Protein AF-A0A963UVM3-F1 (afdb_monomer_lite)

Radius of gyration: 16.46 Å; chains: 1; bounding box: 52×37×38 Å

Structure (mmCIF, N/CA/C/O backbone):
data_AF-A0A963UVM3-F1
#
_entry.id   AF-A0A963UVM3-F1
#
loop_
_atom_site.group_PDB
_atom_site.id
_atom_site.type_symbol
_atom_site.label_atom_id
_atom_site.label_alt_id
_atom_site.label_comp_id
_atom_site.label_asym_id
_atom_site.label_entity_id
_atom_site.label_seq_id
_atom_site.pdbx_PDB_ins_code
_atom_site.Cartn_x
_atom_site.Cartn_y
_atom_site.Cartn_z
_atom_site.occupancy
_atom_site.B_iso_or_equiv
_atom_site.auth_seq_id
_atom_site.auth_comp_id
_atom_site.auth_asym_id
_atom_site.auth_atom_id
_atom_site.pdbx_PDB_model_num
ATOM 1 N N . MET A 1 1 ? 1.269 -3.320 12.476 1.00 36.47 1 MET A N 1
ATOM 2 C CA . MET A 1 1 ? 1.035 -2.892 11.079 1.00 36.47 1 MET A CA 1
ATOM 3 C C . MET A 1 1 ? 1.699 -3.926 10.192 1.00 36.47 1 MET A C 1
ATOM 5 O O . MET A 1 1 ? 2.860 -4.208 10.438 1.00 36.47 1 MET A O 1
ATOM 9 N N . ILE A 1 2 ? 0.990 -4.544 9.245 1.00 33.59 2 ILE A N 1
ATOM 10 C CA . ILE A 1 2 ? 1.643 -5.473 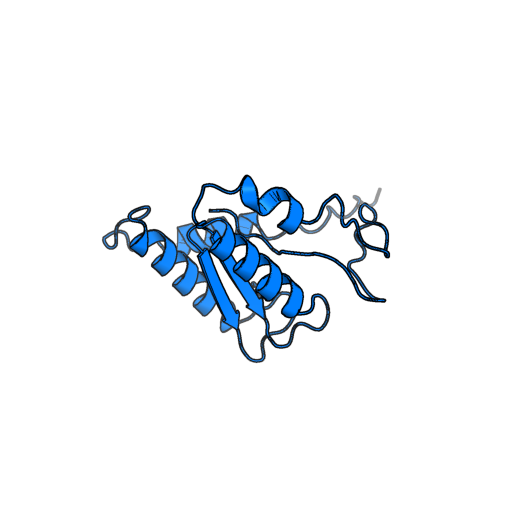8.310 1.00 33.59 2 ILE A CA 1
ATOM 11 C C . ILE A 1 2 ? 1.987 -4.679 7.056 1.00 33.59 2 ILE A C 1
ATOM 13 O O . ILE A 1 2 ? 1.084 -4.208 6.363 1.00 33.59 2 ILE A O 1
ATOM 17 N N . LEU A 1 3 ? 3.282 -4.532 6.781 1.00 40.88 3 LEU A N 1
ATOM 18 C CA . LEU A 1 3 ? 3.765 -4.050 5.495 1.00 40.88 3 LEU A CA 1
ATOM 19 C C . LEU A 1 3 ? 3.689 -5.232 4.520 1.00 40.88 3 LEU A C 1
ATOM 21 O O . LEU A 1 3 ? 4.576 -6.079 4.466 1.00 40.88 3 LEU A O 1
ATOM 25 N N . ILE A 1 4 ? 2.561 -5.365 3.822 1.00 46.34 4 ILE A N 1
ATOM 26 C CA . ILE A 1 4 ? 2.360 -6.467 2.877 1.00 46.34 4 ILE A CA 1
ATOM 27 C C . ILE A 1 4 ? 2.954 -6.045 1.536 1.00 46.34 4 ILE A C 1
ATOM 29 O O . ILE A 1 4 ? 2.311 -5.326 0.771 1.00 46.34 4 ILE A O 1
ATOM 33 N N . SER A 1 5 ? 4.153 -6.539 1.219 1.00 41.28 5 SER A N 1
ATOM 34 C CA . SER A 1 5 ? 4.554 -6.673 -0.183 1.00 41.28 5 SER A CA 1
ATOM 35 C C . SER A 1 5 ? 3.686 -7.778 -0.777 1.00 41.28 5 SER A C 1
ATOM 37 O O . SER A 1 5 ? 3.909 -8.966 -0.538 1.00 41.28 5 SER A O 1
ATOM 39 N N . ALA A 1 6 ? 2.602 -7.396 -1.454 1.00 41.03 6 ALA A N 1
ATOM 40 C CA . ALA A 1 6 ? 1.679 -8.347 -2.061 1.00 41.03 6 ALA A CA 1
ATOM 41 C C . ALA A 1 6 ? 2.319 -8.942 -3.322 1.00 41.03 6 ALA A C 1
ATOM 43 O O . ALA A 1 6 ? 1.923 -8.637 -4.447 1.00 41.03 6 ALA A O 1
ATOM 44 N N . VAL A 1 7 ? 3.323 -9.797 -3.138 1.00 43.31 7 VAL A N 1
ATOM 45 C CA . VAL A 1 7 ? 3.878 -10.609 -4.217 1.00 43.31 7 VAL A CA 1
ATOM 46 C C . VAL A 1 7 ? 2.880 -11.727 -4.497 1.00 43.31 7 VAL A C 1
ATOM 48 O O . VAL A 1 7 ? 2.954 -12.826 -3.955 1.00 43.31 7 VAL A O 1
ATOM 51 N N . THR A 1 8 ? 1.887 -11.439 -5.331 1.00 39.94 8 THR A N 1
ATOM 52 C CA . THR A 1 8 ? 1.147 -12.487 -6.035 1.00 39.94 8 THR A CA 1
ATOM 53 C C . THR A 1 8 ? 1.841 -12.685 -7.371 1.00 39.94 8 THR A C 1
ATOM 55 O O . THR A 1 8 ? 1.479 -12.039 -8.338 1.00 39.94 8 THR A O 1
ATOM 58 N N . ASP A 1 9 ? 2.911 -13.467 -7.420 1.00 44.06 9 ASP A N 1
ATOM 59 C CA . ASP A 1 9 ? 3.702 -13.641 -8.642 1.00 44.06 9 ASP A CA 1
ATOM 60 C C . ASP A 1 9 ? 2.842 -14.187 -9.802 1.00 44.06 9 ASP A C 1
ATOM 62 O O . ASP A 1 9 ? 2.229 -15.245 -9.645 1.00 44.06 9 ASP A O 1
ATOM 66 N N . ILE A 1 10 ? 2.759 -13.466 -10.932 1.00 40.62 10 ILE A N 1
ATOM 67 C CA . ILE A 1 10 ? 2.223 -13.974 -12.211 1.00 40.62 10 ILE A CA 1
ATOM 68 C C . ILE A 1 10 ? 2.910 -13.236 -13.383 1.00 40.62 10 ILE A C 1
ATOM 70 O O . ILE A 1 10 ? 2.330 -12.349 -14.010 1.00 40.62 10 ILE A O 1
ATOM 74 N N . GLY A 1 11 ? 4.162 -13.588 -13.689 1.00 38.19 11 GLY A N 1
ATOM 75 C CA . GLY A 1 11 ? 4.852 -13.150 -14.908 1.00 38.19 11 GLY A CA 1
ATOM 76 C C . GLY A 1 11 ? 6.107 -13.984 -15.215 1.00 38.19 11 GLY A C 1
ATOM 77 O O . GLY A 1 11 ? 6.764 -14.453 -14.284 1.00 38.19 11 GLY A O 1
ATOM 78 N N . PRO A 1 12 ? 6.472 -14.195 -16.498 1.00 33.25 12 PRO A N 1
ATOM 79 C CA . PRO A 1 12 ? 7.696 -14.903 -16.861 1.00 33.25 12 PRO A CA 1
ATOM 80 C C . PRO A 1 12 ? 8.895 -14.000 -16.549 1.00 33.25 12 PRO A C 1
ATOM 82 O O . PRO A 1 12 ? 9.220 -13.093 -17.308 1.00 33.25 12 PRO A O 1
ATOM 85 N N . GLY A 1 13 ? 9.498 -14.220 -15.382 1.00 44.06 13 GLY A N 1
ATOM 86 C CA . GLY A 1 13 ? 10.522 -13.353 -14.790 1.00 44.06 13 GLY A CA 1
ATOM 87 C C . GLY A 1 13 ? 10.367 -13.148 -13.279 1.00 44.06 13 GLY A C 1
ATOM 88 O O . GLY A 1 13 ? 11.225 -12.502 -12.685 1.00 44.06 13 GLY A O 1
ATOM 89 N N . GLY A 1 14 ? 9.302 -13.705 -12.682 1.00 42.47 14 GLY A N 1
ATOM 90 C CA . GLY A 1 14 ? 8.996 -13.668 -11.252 1.00 42.47 14 GLY A CA 1
ATOM 91 C C . GLY A 1 14 ? 10.166 -14.004 -10.326 1.00 42.47 14 GLY A C 1
ATOM 92 O O . GLY A 1 14 ? 11.151 -14.632 -10.730 1.00 42.47 14 GLY A O 1
ATOM 93 N N . TYR A 1 15 ? 10.058 -13.538 -9.079 1.00 43.84 15 TYR A N 1
ATOM 94 C CA . TYR A 1 15 ? 11.079 -13.652 -8.036 1.00 43.84 15 TYR A CA 1
ATOM 95 C C . TYR A 1 15 ? 11.767 -15.026 -8.067 1.00 43.84 15 TYR A C 1
ATOM 97 O O . TYR A 1 15 ? 11.109 -16.065 -8.066 1.00 43.84 15 TYR A O 1
ATOM 105 N N . ARG A 1 16 ? 13.107 -15.046 -7.994 1.00 43.75 16 ARG A N 1
ATOM 106 C CA . ARG A 1 16 ? 13.917 -16.260 -7.752 1.00 43.75 16 ARG A CA 1
ATOM 107 C C . ARG A 1 16 ? 13.712 -16.814 -6.329 1.00 43.75 16 ARG A C 1
ATOM 109 O O . ARG A 1 16 ? 14.666 -17.208 -5.666 1.00 43.75 16 ARG A O 1
ATOM 116 N N . ASN A 1 17 ? 12.481 -16.819 -5.828 1.00 44.97 17 ASN A N 1
ATOM 117 C CA . ASN A 1 17 ? 12.143 -17.462 -4.577 1.00 44.97 17 ASN A CA 1
ATOM 118 C C . ASN A 1 17 ? 11.969 -18.958 -4.859 1.00 44.97 17 ASN A C 1
ATOM 120 O O . ASN A 1 17 ? 10.950 -19.382 -5.399 1.00 44.97 17 ASN A O 1
ATOM 124 N N . SER A 1 18 ? 12.976 -19.763 -4.515 1.00 47.50 18 SER A N 1
ATOM 125 C CA . SER A 1 18 ? 12.983 -21.222 -4.709 1.00 47.50 18 SER A CA 1
ATOM 126 C C . SER A 1 18 ? 11.817 -21.945 -4.016 1.00 47.50 18 SER A C 1
ATOM 128 O O . SER A 1 18 ? 11.544 -23.102 -4.331 1.00 47.50 18 SER A O 1
ATOM 130 N N . LEU A 1 19 ? 11.111 -21.264 -3.105 1.00 47.69 19 LEU A N 1
ATOM 131 C CA . LEU A 1 19 ? 9.951 -21.778 -2.378 1.00 47.69 19 LEU A CA 1
ATOM 132 C C . LEU A 1 19 ? 8.618 -21.583 -3.119 1.00 47.69 19 LEU A C 1
ATOM 134 O O . LEU A 1 19 ? 7.654 -22.298 -2.835 1.00 47.69 19 LEU A O 1
ATOM 138 N N . VAL A 1 20 ? 8.536 -20.644 -4.069 1.00 46.44 20 VAL A N 1
ATOM 139 C CA . VAL A 1 20 ? 7.311 -20.374 -4.833 1.00 46.44 20 VAL A CA 1
ATOM 140 C C . VAL A 1 20 ? 7.549 -20.780 -6.289 1.00 46.44 20 VAL A C 1
ATOM 142 O O . VAL A 1 20 ? 8.356 -20.157 -6.972 1.00 46.44 20 VAL A O 1
ATOM 145 N N . PRO A 1 21 ? 6.885 -21.836 -6.796 1.00 50.16 21 PRO A N 1
ATOM 146 C CA . PRO A 1 21 ? 7.061 -22.248 -8.184 1.00 50.16 21 PRO A CA 1
ATOM 147 C C . PRO A 1 21 ? 6.703 -21.104 -9.141 1.00 50.16 21 PRO A C 1
ATOM 149 O O . PRO A 1 21 ? 5.749 -20.375 -8.890 1.00 50.16 21 PRO A O 1
ATOM 152 N N . GLN A 1 22 ? 7.410 -21.003 -10.274 1.00 47.50 22 GLN A N 1
ATOM 153 C CA . GLN A 1 22 ? 7.273 -19.910 -11.260 1.00 47.50 22 GLN A CA 1
ATOM 154 C C . GLN A 1 22 ? 5.841 -19.678 -11.777 1.00 47.50 22 GLN A C 1
ATOM 156 O O . GLN A 1 22 ? 5.517 -18.602 -12.263 1.00 47.50 22 GLN A O 1
ATOM 161 N N . ARG A 1 23 ? 4.964 -20.682 -11.665 1.00 55.25 23 ARG A N 1
ATOM 162 C CA . ARG A 1 23 ? 3.529 -20.570 -11.978 1.00 55.25 23 ARG A CA 1
ATOM 163 C C . ARG A 1 23 ? 2.711 -19.810 -10.918 1.00 55.25 23 ARG A C 1
ATOM 165 O O . ARG A 1 23 ? 1.492 -19.729 -11.045 1.00 55.25 23 ARG A O 1
ATOM 172 N N . GLY A 1 24 ? 3.353 -19.329 -9.856 1.00 59.19 24 GLY A N 1
ATOM 173 C CA . GLY A 1 24 ? 2.709 -18.782 -8.669 1.00 59.19 24 GLY A CA 1
ATOM 174 C C . GLY A 1 24 ? 2.037 -19.852 -7.797 1.00 59.19 24 GLY A C 1
ATOM 175 O O . GLY A 1 24 ? 2.007 -21.049 -8.108 1.00 59.19 24 GLY A O 1
ATOM 176 N N . ARG A 1 25 ? 1.482 -19.410 -6.665 1.00 60.41 25 ARG A N 1
ATOM 177 C CA . ARG A 1 25 ? 0.674 -20.215 -5.734 1.00 60.41 25 ARG A CA 1
ATOM 178 C C . ARG A 1 25 ? -0.590 -19.443 -5.380 1.00 60.41 25 ARG A C 1
ATOM 180 O O . ARG A 1 25 ? -0.613 -18.674 -4.424 1.00 60.41 25 ARG A O 1
ATOM 187 N N . ALA A 1 26 ? -1.637 -19.609 -6.188 1.00 65.81 26 ALA A N 1
ATOM 188 C CA . ALA A 1 26 ? -2.917 -18.926 -5.973 1.00 65.81 26 ALA A CA 1
ATOM 189 C C . ALA A 1 26 ? -3.549 -19.281 -4.612 1.00 65.81 26 ALA A C 1
ATOM 191 O O . ALA A 1 26 ? -4.177 -18.437 -3.975 1.00 65.81 26 ALA A O 1
ATOM 192 N N . ASP A 1 27 ? -3.315 -20.505 -4.143 1.00 70.62 27 ASP A N 1
ATOM 193 C CA . ASP A 1 27 ? -3.701 -21.005 -2.823 1.00 70.62 27 ASP A CA 1
ATOM 194 C C . ASP A 1 27 ? -2.987 -20.288 -1.666 1.00 70.62 27 ASP A C 1
ATOM 196 O O . ASP A 1 27 ? -3.503 -20.265 -0.554 1.00 70.62 27 ASP A O 1
ATO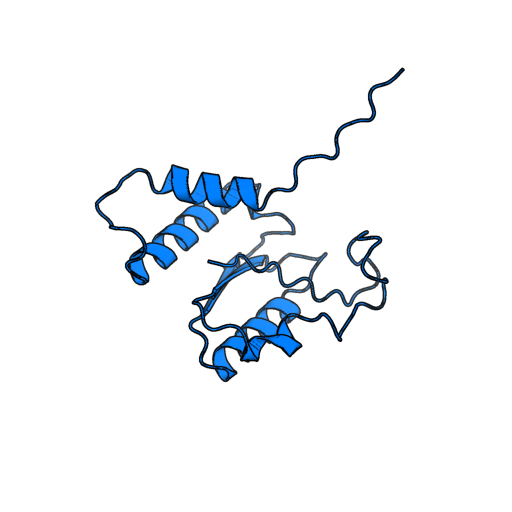M 200 N N . LEU A 1 28 ? -1.841 -19.656 -1.933 1.00 70.69 28 LEU A N 1
ATOM 201 C CA . LEU A 1 28 ? -1.089 -18.844 -0.972 1.00 70.69 28 LEU A CA 1
ATOM 202 C C . LEU A 1 28 ? -1.266 -17.337 -1.204 1.00 70.69 28 LEU A C 1
ATOM 204 O O . LEU A 1 28 ? -0.591 -16.529 -0.570 1.00 70.69 28 LEU A O 1
ATOM 208 N N . SER A 1 29 ? -2.159 -16.932 -2.112 1.00 75.50 29 SER A N 1
ATOM 209 C CA . SER A 1 29 ? -2.400 -15.515 -2.370 1.00 75.50 29 SER A CA 1
ATOM 210 C C . SER A 1 29 ? -2.967 -14.834 -1.118 1.00 75.50 29 SER A C 1
ATOM 212 O O . SER A 1 29 ? -4.001 -15.282 -0.613 1.00 75.50 29 SER A O 1
ATOM 214 N N . PRO A 1 30 ? -2.407 -13.693 -0.669 1.00 78.94 30 PRO A N 1
ATOM 215 C CA . PRO A 1 30 ? -2.992 -12.904 0.418 1.00 78.94 30 PRO A CA 1
ATOM 216 C C . PRO A 1 30 ? -4.452 -12.506 0.157 1.00 78.94 30 PRO A C 1
ATOM 218 O O . PRO A 1 30 ? -5.219 -12.308 1.094 1.00 78.94 30 PRO A O 1
ATOM 221 N N . GLN A 1 31 ? -4.863 -12.438 -1.116 1.00 81.88 31 GLN A N 1
ATOM 222 C CA . GLN A 1 31 ? -6.243 -12.150 -1.516 1.00 81.88 31 GLN A CA 1
ATOM 223 C C . GLN A 1 31 ? -7.226 -13.209 -0.999 1.00 81.88 31 GLN A C 1
ATOM 225 O O . GLN A 1 31 ? -8.314 -12.852 -0.556 1.00 81.88 31 GLN A O 1
ATOM 230 N N . SER A 1 32 ? -6.836 -14.487 -1.003 1.00 82.44 32 SER A N 1
ATOM 231 C CA . SER A 1 32 ? -7.667 -15.597 -0.517 1.00 82.44 32 SER A CA 1
ATOM 232 C C . SER A 1 32 ? -7.918 -15.512 0.993 1.00 82.44 32 SER A C 1
ATOM 234 O O . SER A 1 32 ? -8.941 -15.985 1.484 1.00 82.44 32 SER A O 1
ATOM 236 N N . PHE A 1 33 ? -7.019 -14.852 1.726 1.00 85.12 33 PHE A N 1
ATOM 237 C CA . PHE A 1 33 ? -7.067 -14.706 3.182 1.00 85.12 33 PHE A CA 1
ATOM 238 C C . PHE A 1 33 ? -7.433 -13.290 3.636 1.00 85.12 33 PHE A C 1
ATOM 240 O O . PHE A 1 33 ? -7.382 -13.000 4.829 1.00 85.12 33 PHE A O 1
ATOM 247 N N . ALA A 1 34 ? -7.826 -12.400 2.719 1.00 86.19 34 ALA A N 1
AT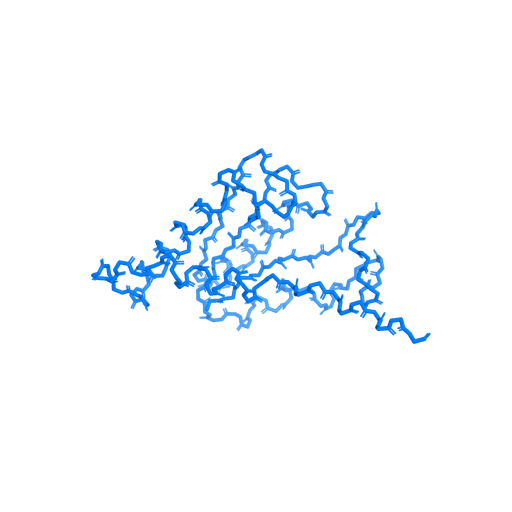OM 248 C CA . ALA A 1 34 ? -8.163 -11.014 3.049 1.00 86.19 34 ALA A CA 1
ATOM 249 C C . ALA A 1 34 ? -9.272 -10.924 4.110 1.00 86.19 34 ALA A C 1
ATOM 251 O O . ALA A 1 34 ? -9.201 -10.100 5.019 1.00 86.19 34 ALA A O 1
ATOM 252 N N . HIS A 1 35 ? -10.230 -11.852 4.058 1.00 88.44 35 HIS A N 1
ATOM 253 C CA . HIS A 1 35 ? -11.308 -11.997 5.032 1.00 88.44 35 HIS A CA 1
ATOM 254 C C . HIS A 1 35 ? -10.833 -12.335 6.454 1.00 88.44 35 HIS A C 1
ATOM 256 O O . HIS A 1 35 ? -11.657 -12.324 7.361 1.00 88.44 35 HIS A O 1
ATOM 262 N N . LEU A 1 36 ? -9.555 -12.649 6.685 1.00 90.00 36 LEU A N 1
ATOM 263 C CA . LEU A 1 36 ? -8.973 -12.863 8.017 1.00 90.00 36 LEU A CA 1
ATOM 264 C C . LEU A 1 36 ? -8.262 -11.613 8.553 1.00 90.00 36 LEU A C 1
ATOM 266 O O . LEU A 1 36 ? -7.924 -11.547 9.735 1.00 90.00 36 LEU A O 1
ATOM 270 N N . ILE A 1 37 ? -8.042 -10.599 7.714 1.00 86.50 37 ILE A N 1
ATOM 271 C CA . ILE A 1 37 ? -7.280 -9.406 8.080 1.00 86.50 37 ILE A CA 1
ATOM 272 C C . ILE A 1 37 ? -8.207 -8.419 8.795 1.00 86.50 37 ILE A C 1
ATOM 274 O O . ILE A 1 37 ? -9.064 -7.773 8.191 1.00 86.50 37 ILE A O 1
ATOM 278 N N . ARG A 1 38 ? -8.029 -8.305 10.115 1.00 84.31 38 ARG A N 1
ATOM 279 C CA . ARG A 1 38 ? -8.839 -7.442 10.999 1.00 84.31 38 ARG A CA 1
ATOM 280 C C . ARG A 1 38 ? -8.143 -6.161 11.445 1.00 84.31 38 ARG A C 1
ATOM 282 O O . ARG A 1 38 ? -8.746 -5.347 12.134 1.00 84.31 38 ARG A O 1
ATOM 289 N N . ILE A 1 39 ? -6.887 -5.980 11.058 1.00 83.75 39 ILE A N 1
ATOM 290 C CA . ILE A 1 39 ? -6.082 -4.816 11.431 1.00 83.75 39 ILE A CA 1
ATOM 291 C C . ILE A 1 39 ? -5.985 -3.817 10.273 1.00 83.75 39 ILE A C 1
ATOM 293 O O . ILE A 1 39 ? -6.091 -4.225 9.116 1.00 83.75 39 ILE A O 1
ATOM 297 N N . PRO A 1 40 ? -5.752 -2.521 10.552 1.00 87.00 40 PRO A N 1
ATOM 298 C CA . PRO A 1 40 ? -5.493 -1.544 9.507 1.00 87.00 40 PRO A CA 1
ATOM 299 C C . PRO A 1 40 ? -4.257 -1.896 8.664 1.00 87.00 40 PRO A C 1
ATOM 301 O O . PRO A 1 40 ? -3.221 -2.293 9.206 1.00 87.00 40 PRO A O 1
ATOM 304 N N . VAL A 1 41 ? -4.353 -1.701 7.346 1.00 87.94 41 VAL A N 1
ATOM 305 C CA . VAL A 1 41 ? -3.292 -2.025 6.378 1.00 87.94 41 VAL A CA 1
ATOM 306 C C . VAL A 1 41 ? -2.852 -0.780 5.613 1.00 87.94 41 VAL A C 1
ATOM 308 O O . VAL A 1 41 ? -3.642 -0.192 4.874 1.00 87.94 41 VAL A O 1
ATOM 311 N N . LEU A 1 42 ? -1.576 -0.427 5.733 1.00 89.06 42 LEU A N 1
ATOM 312 C CA . LEU A 1 42 ? -0.907 0.518 4.844 1.00 89.06 42 LEU A CA 1
ATOM 313 C C . LEU A 1 42 ? -0.116 -0.277 3.801 1.00 89.06 42 LEU A C 1
ATOM 315 O O . LEU A 1 42 ? 0.727 -1.099 4.154 1.00 89.06 42 LEU A O 1
ATOM 319 N N . ALA A 1 43 ? -0.413 -0.046 2.529 1.00 89.25 43 ALA A N 1
ATOM 320 C CA . ALA A 1 43 ? 0.251 -0.681 1.402 1.00 89.25 43 ALA A CA 1
ATOM 321 C C . ALA A 1 43 ? 0.977 0.366 0.561 1.00 89.25 43 ALA A C 1
ATOM 323 O O . ALA A 1 43 ? 0.455 1.457 0.329 1.00 89.25 43 ALA A O 1
ATOM 324 N N . PHE A 1 44 ? 2.145 -0.003 0.053 1.00 88.38 44 PHE A N 1
ATOM 325 C CA . PHE A 1 44 ? 2.942 0.815 -0.847 1.00 88.38 44 PHE A CA 1
ATOM 326 C C . PHE A 1 44 ? 3.198 0.061 -2.142 1.00 88.38 44 PHE A C 1
ATOM 328 O O . PHE A 1 44 ? 3.395 -1.154 -2.110 1.00 88.38 44 PHE A O 1
ATOM 335 N N . HIS A 1 45 ? 3.230 0.769 -3.270 1.00 88.31 45 HIS A N 1
ATOM 336 C CA . HIS A 1 45 ? 3.749 0.194 -4.508 1.00 88.31 45 HIS A CA 1
ATOM 337 C C . HIS A 1 45 ? 4.266 1.254 -5.478 1.00 88.31 45 HIS A C 1
ATOM 339 O O . HIS A 1 45 ? 3.756 2.373 -5.524 1.00 88.31 45 HIS A O 1
ATOM 345 N N . ALA A 1 46 ? 5.270 0.884 -6.262 1.00 87.25 46 ALA A N 1
ATOM 346 C CA . ALA A 1 46 ? 5.858 1.708 -7.303 1.00 87.25 46 ALA A CA 1
ATOM 347 C C . ALA A 1 46 ? 5.088 1.545 -8.622 1.00 87.25 46 ALA A C 1
ATOM 349 O O . ALA A 1 46 ? 4.836 0.428 -9.074 1.00 87.25 46 ALA A O 1
ATOM 350 N N . GLU A 1 47 ? 4.738 2.652 -9.281 1.00 87.50 47 GLU A N 1
ATOM 351 C CA . GLU A 1 47 ? 4.034 2.589 -10.573 1.00 87.50 47 GLU A CA 1
ATOM 352 C C . GLU A 1 47 ? 4.919 2.080 -11.717 1.00 87.50 47 GLU A C 1
ATOM 354 O O . GLU A 1 47 ? 4.411 1.477 -12.662 1.00 87.50 47 GLU A O 1
ATOM 359 N N . GLY A 1 48 ? 6.233 2.299 -11.626 1.00 85.00 48 GLY A N 1
ATOM 360 C CA . GLY A 1 48 ? 7.227 1.816 -12.584 1.00 85.00 48 GLY A CA 1
ATOM 361 C C . GLY A 1 48 ? 7.851 0.469 -12.208 1.00 85.00 48 GLY A C 1
ATOM 362 O O . GLY A 1 48 ? 8.884 0.108 -12.779 1.00 85.00 48 GLY A O 1
ATOM 363 N N . ASP A 1 49 ? 7.287 -0.264 -11.241 1.00 81.12 49 ASP A N 1
ATOM 364 C CA . ASP A 1 49 ? 7.751 -1.612 -10.911 1.00 81.12 49 ASP A CA 1
ATOM 365 C C . ASP A 1 49 ? 7.445 -2.578 -12.069 1.00 81.12 49 ASP A C 1
ATOM 367 O O . ASP A 1 49 ? 6.293 -2.845 -12.412 1.00 81.12 49 ASP A O 1
ATOM 371 N N . THR A 1 50 ? 8.509 -3.088 -12.690 1.00 81.25 50 THR A N 1
ATOM 372 C CA . THR A 1 50 ? 8.442 -4.066 -13.787 1.00 81.25 50 THR A CA 1
ATOM 373 C C . THR A 1 50 ? 8.610 -5.507 -13.302 1.00 81.25 50 THR A C 1
ATOM 375 O O . THR A 1 50 ? 8.371 -6.433 -14.073 1.00 81.25 50 THR A O 1
ATOM 378 N N . THR A 1 51 ? 8.978 -5.699 -12.032 1.00 75.81 51 THR A N 1
ATOM 379 C CA . THR A 1 51 ? 9.125 -7.001 -11.371 1.00 75.81 51 THR A CA 1
ATOM 380 C C . THR A 1 51 ? 7.778 -7.485 -10.845 1.00 75.81 51 THR A C 1
ATOM 382 O O . THR A 1 51 ? 7.377 -8.617 -11.112 1.00 75.81 51 THR A O 1
ATOM 385 N N . VAL A 1 52 ? 7.053 -6.631 -10.114 1.00 74.50 52 VAL A N 1
ATOM 386 C CA . VAL A 1 52 ? 5.720 -6.945 -9.577 1.00 74.50 52 VAL A CA 1
ATOM 387 C C . VAL A 1 52 ? 4.709 -5.930 -10.105 1.00 74.50 52 VAL A C 1
ATOM 389 O O . VAL A 1 52 ? 4.684 -4.794 -9.633 1.00 74.50 52 VAL A O 1
ATOM 392 N N . PRO A 1 53 ? 3.815 -6.320 -11.030 1.00 79.81 53 PRO A N 1
ATOM 393 C CA . PRO A 1 53 ? 2.859 -5.392 -11.617 1.00 79.81 53 PRO A CA 1
ATOM 394 C C . PRO A 1 53 ? 1.949 -4.733 -10.570 1.00 79.81 53 PRO A C 1
ATOM 396 O O . PRO A 1 53 ? 1.400 -5.392 -9.678 1.00 79.81 53 PRO A O 1
ATOM 399 N N . ILE A 1 54 ? 1.717 -3.425 -10.705 1.00 83.12 54 ILE A N 1
ATOM 400 C CA . ILE A 1 54 ? 0.886 -2.647 -9.770 1.00 83.12 54 ILE A CA 1
ATOM 401 C C . ILE A 1 54 ? -0.565 -3.145 -9.665 1.00 83.12 54 ILE A C 1
ATOM 403 O O . ILE A 1 54 ? -1.261 -2.926 -8.672 1.00 83.12 54 ILE A O 1
ATOM 407 N N . GLN A 1 55 ? -1.046 -3.870 -10.670 1.00 84.81 55 GLN A N 1
ATOM 408 C CA . GLN A 1 55 ? -2.373 -4.479 -10.680 1.00 84.81 55 GLN A CA 1
ATOM 409 C C . GLN A 1 55 ? -2.564 -5.446 -9.500 1.00 84.81 55 GLN A C 1
ATOM 411 O O . GLN A 1 55 ? -3.682 -5.573 -8.996 1.00 84.81 55 GLN A O 1
ATOM 416 N N . HIS A 1 56 ? -1.492 -6.080 -9.014 1.00 82.56 56 HIS A N 1
ATOM 417 C CA . HIS A 1 56 ? -1.549 -7.033 -7.906 1.00 82.56 56 HIS A CA 1
ATOM 418 C C . HIS A 1 56 ? -1.927 -6.359 -6.587 1.00 82.56 56 HIS A C 1
ATOM 420 O O . HIS A 1 56 ? -2.890 -6.784 -5.935 1.00 82.56 56 HIS A O 1
ATOM 426 N N . ILE A 1 57 ? -1.256 -5.255 -6.237 1.00 87.19 57 ILE A N 1
ATOM 427 C CA . ILE A 1 57 ? -1.605 -4.505 -5.027 1.00 87.19 57 ILE A CA 1
ATOM 428 C C . ILE A 1 57 ? -2.967 -3.826 -5.169 1.00 87.19 57 ILE A C 1
ATOM 430 O O . ILE A 1 57 ? -3.742 -3.818 -4.218 1.00 87.19 57 ILE A O 1
ATOM 434 N N . ARG A 1 58 ? -3.307 -3.307 -6.361 1.00 90.12 58 ARG A N 1
ATOM 435 C CA . ARG A 1 58 ? -4.609 -2.663 -6.607 1.00 90.12 58 ARG A CA 1
ATOM 436 C C . ARG A 1 58 ? -5.753 -3.654 -6.399 1.00 90.12 58 ARG A C 1
ATOM 438 O O . ARG A 1 58 ? -6.751 -3.314 -5.763 1.00 90.12 58 ARG A O 1
ATOM 445 N N . LYS A 1 59 ? -5.594 -4.890 -6.884 1.00 89.12 59 LYS A N 1
ATOM 446 C CA . LYS A 1 59 ? -6.562 -5.969 -6.663 1.00 89.12 59 LYS A CA 1
ATOM 447 C C . LYS A 1 59 ? -6.675 -6.313 -5.179 1.00 89.12 59 LYS A C 1
ATOM 449 O O . LYS A 1 59 ? -7.789 -6.370 -4.672 1.00 89.12 59 LYS A O 1
ATOM 454 N N . PHE A 1 60 ? -5.554 -6.484 -4.480 1.00 88.38 60 PHE A N 1
ATOM 455 C CA . PHE A 1 60 ? -5.569 -6.791 -3.049 1.00 88.38 60 PHE A CA 1
ATOM 456 C C . PHE A 1 60 ? -6.202 -5.671 -2.209 1.00 88.38 60 PHE A C 1
ATOM 458 O O . PHE A 1 60 ? -7.068 -5.947 -1.384 1.00 88.38 60 PHE A O 1
ATOM 465 N N . HIS A 1 61 ? -5.866 -4.409 -2.485 1.00 91.44 61 HIS A N 1
ATOM 466 C CA . HIS A 1 61 ? -6.478 -3.239 -1.852 1.00 91.44 61 HIS A CA 1
ATOM 467 C C . HIS A 1 61 ? -7.999 -3.211 -2.057 1.00 91.44 61 HIS A C 1
ATOM 469 O O . HIS A 1 61 ? -8.749 -3.001 -1.107 1.00 91.44 61 HIS A O 1
ATOM 475 N N . LYS A 1 62 ? -8.477 -3.510 -3.274 1.00 92.38 62 LYS A N 1
ATOM 476 C CA . LYS A 1 62 ? -9.917 -3.639 -3.546 1.00 92.38 62 LYS A CA 1
ATOM 477 C C . LYS A 1 62 ? -10.561 -4.757 -2.718 1.00 92.38 62 LYS A C 1
ATOM 479 O O . LYS A 1 62 ? -11.669 -4.565 -2.224 1.00 92.38 62 LYS A O 1
ATOM 484 N N . THR A 1 63 ? -9.887 -5.896 -2.552 1.00 91.44 63 THR A N 1
ATOM 485 C CA . THR A 1 63 ? -10.374 -6.987 -1.695 1.00 91.44 63 THR A CA 1
ATOM 486 C C . THR A 1 63 ? -10.458 -6.549 -0.231 1.00 91.44 63 THR A C 1
ATOM 488 O O . THR A 1 63 ? -11.492 -6.752 0.391 1.00 91.44 63 THR A O 1
ATOM 491 N N . LEU A 1 64 ? -9.431 -5.881 0.305 1.00 91.25 64 LEU A N 1
ATOM 492 C CA . LEU A 1 64 ? -9.446 -5.350 1.676 1.00 91.25 64 LEU A CA 1
ATOM 493 C C . LEU A 1 64 ? -10.605 -4.367 1.905 1.00 91.25 64 LEU A C 1
ATOM 495 O O . LEU A 1 64 ? -11.291 -4.450 2.921 1.00 91.25 64 LEU A O 1
ATOM 499 N N . LEU A 1 65 ? -10.866 -3.479 0.940 1.00 93.62 65 LEU A N 1
ATOM 500 C CA . LEU A 1 65 ? -12.010 -2.565 0.995 1.00 93.62 65 LEU A CA 1
ATOM 501 C C . LEU A 1 65 ? -13.352 -3.314 1.005 1.00 93.62 65 LEU A C 1
ATOM 503 O O . LEU A 1 65 ? -14.252 -2.937 1.755 1.00 93.62 65 LEU A O 1
ATOM 507 N N . ALA A 1 66 ? -13.491 -4.380 0.210 1.00 93.88 66 ALA A N 1
ATOM 508 C CA . ALA A 1 66 ? -14.700 -5.208 0.191 1.00 93.88 66 ALA A CA 1
ATOM 509 C C . ALA A 1 66 ? -14.931 -5.934 1.530 1.00 93.88 66 ALA A C 1
ATOM 511 O O . ALA A 1 66 ? -16.066 -6.012 1.998 1.00 93.88 66 ALA A O 1
ATOM 512 N N . GLU A 1 67 ? -13.853 -6.371 2.184 1.00 93.81 67 GLU A N 1
ATOM 513 C CA . GLU A 1 67 ? -13.860 -6.967 3.530 1.00 93.81 67 GLU A CA 1
ATOM 514 C C . GLU A 1 67 ? -14.026 -5.929 4.658 1.00 93.81 67 GLU A C 1
ATOM 516 O O . GLU A 1 67 ? -14.002 -6.274 5.840 1.00 93.81 67 GLU A O 1
ATOM 521 N N . LYS A 1 68 ? -14.210 -4.645 4.311 1.00 93.31 68 LYS A N 1
ATOM 522 C CA . LYS A 1 68 ? -14.296 -3.509 5.247 1.00 93.31 68 LYS A CA 1
ATOM 523 C C . LYS A 1 68 ? -13.058 -3.363 6.140 1.00 93.31 68 LYS A C 1
ATOM 525 O O . LYS A 1 68 ? -13.124 -2.730 7.196 1.00 93.31 68 LYS A O 1
ATOM 530 N N . THR A 1 69 ? -11.919 -3.908 5.720 1.00 90.56 69 THR A N 1
ATOM 531 C CA . THR A 1 69 ? -10.644 -3.724 6.409 1.00 90.56 69 THR A CA 1
ATOM 532 C C . THR A 1 69 ? -10.161 -2.293 6.169 1.00 90.56 69 THR A C 1
ATOM 534 O O . THR A 1 69 ? -10.048 -1.876 5.013 1.00 90.56 69 THR A O 1
ATOM 537 N N . PRO A 1 70 ? -9.841 -1.513 7.220 1.00 89.69 70 PRO A N 1
ATOM 538 C CA . PRO A 1 70 ? -9.312 -0.170 7.035 1.00 89.69 70 PRO A CA 1
ATOM 539 C C . PRO A 1 70 ? -7.984 -0.233 6.278 1.00 89.69 70 PRO A C 1
ATOM 541 O O . PRO A 1 70 ? -7.020 -0.820 6.763 1.00 89.69 70 PRO A O 1
ATOM 544 N N . THR A 1 71 ? -7.912 0.364 5.092 1.00 91.12 71 THR A N 1
ATOM 545 C CA . THR A 1 71 ? -6.714 0.268 4.258 1.00 91.12 71 THR A CA 1
ATOM 546 C C . THR A 1 71 ? -6.399 1.566 3.522 1.00 91.12 71 THR A C 1
ATOM 548 O O . THR A 1 71 ? -7.296 2.360 3.237 1.00 91.12 71 THR A O 1
ATOM 551 N N . ARG A 1 72 ? -5.110 1.793 3.261 1.00 91.62 72 ARG A N 1
ATOM 552 C CA . ARG A 1 72 ? -4.586 2.886 2.440 1.00 91.62 72 ARG A CA 1
ATOM 553 C C . ARG A 1 72 ? -3.539 2.317 1.489 1.00 91.62 72 ARG A C 1
ATOM 555 O O . ARG A 1 72 ? -2.627 1.627 1.933 1.00 91.62 72 ARG A O 1
ATOM 562 N N . LEU A 1 73 ? -3.659 2.635 0.203 1.00 92.12 73 LEU A N 1
ATOM 563 C CA . LEU A 1 73 ? -2.658 2.322 -0.815 1.00 92.12 73 LEU A CA 1
ATOM 564 C C . LEU A 1 73 ? -1.949 3.605 -1.258 1.00 92.12 73 LEU A C 1
ATOM 566 O O . LEU A 1 73 ? -2.576 4.484 -1.848 1.00 92.12 73 LEU A O 1
ATOM 570 N N . VAL A 1 74 ? -0.646 3.681 -1.008 1.00 91.12 74 VAL A N 1
ATOM 571 C CA . VAL A 1 74 ? 0.242 4.732 -1.512 1.00 91.12 74 VAL A CA 1
ATOM 572 C C . VAL A 1 74 ? 0.910 4.225 -2.786 1.00 91.12 74 VAL A C 1
ATOM 574 O O . VAL A 1 74 ? 1.625 3.223 -2.775 1.00 91.12 74 VAL A O 1
ATOM 577 N N . GLN A 1 75 ? 0.652 4.910 -3.896 1.00 90.94 75 GLN A N 1
ATOM 578 C CA . GLN A 1 75 ? 1.286 4.630 -5.183 1.00 90.94 75 GLN A CA 1
ATOM 579 C C . GLN A 1 75 ? 2.371 5.673 -5.408 1.00 90.94 75 GLN A C 1
ATOM 581 O O . GLN A 1 75 ? 2.093 6.867 -5.303 1.00 90.94 75 GLN A O 1
ATOM 586 N N . VAL A 1 76 ? 3.592 5.226 -5.683 1.00 87.75 76 VAL A N 1
ATOM 587 C CA . VAL A 1 76 ? 4.750 6.103 -5.858 1.00 87.75 76 VAL A CA 1
ATOM 588 C C . VAL A 1 76 ? 5.044 6.225 -7.356 1.00 87.75 76 VAL A C 1
ATOM 590 O O . VAL A 1 76 ? 5.484 5.242 -7.966 1.00 87.75 76 VAL A O 1
ATOM 593 N N . PRO A 1 77 ? 4.773 7.390 -7.978 1.00 85.56 77 PRO A N 1
ATOM 594 C CA . PRO A 1 77 ? 5.008 7.589 -9.404 1.00 85.56 77 PRO A CA 1
ATOM 595 C C . PRO A 1 77 ? 6.495 7.464 -9.737 1.00 85.56 77 PRO A C 1
ATOM 597 O O . PRO A 1 77 ? 7.339 7.869 -8.942 1.00 85.56 77 PRO A O 1
ATOM 600 N N . VAL A 1 78 ? 6.821 6.951 -10.928 1.00 82.25 78 VAL A N 1
ATOM 601 C CA . VAL A 1 78 ? 8.195 6.874 -11.491 1.00 82.25 78 VAL A CA 1
ATOM 602 C C . VAL A 1 78 ? 9.167 5.947 -10.732 1.00 82.25 78 VAL A C 1
ATOM 604 O O . VAL A 1 78 ? 10.164 5.496 -11.300 1.00 82.25 78 VAL A O 1
ATOM 607 N N . ALA A 1 79 ? 8.861 5.595 -9.485 1.00 81.31 79 ALA A N 1
ATOM 608 C CA . ALA A 1 79 ? 9.593 4.629 -8.687 1.00 81.31 79 ALA A CA 1
ATOM 609 C C . ALA A 1 79 ? 9.614 3.238 -9.344 1.00 81.31 79 ALA A C 1
ATOM 611 O O . ALA A 1 79 ? 8.709 2.868 -10.094 1.00 81.31 79 ALA A O 1
ATOM 612 N N . ARG A 1 80 ? 10.663 2.465 -9.048 1.00 83.94 80 ARG A N 1
ATOM 613 C CA . ARG A 1 80 ? 10.852 1.079 -9.504 1.00 83.94 80 ARG A CA 1
ATOM 614 C C . ARG A 1 80 ? 10.785 0.113 -8.320 1.00 83.94 80 ARG A C 1
ATOM 616 O O . ARG A 1 80 ? 10.544 0.522 -7.188 1.00 83.94 80 ARG A O 1
ATOM 623 N N . HIS A 1 81 ? 11.013 -1.168 -8.585 1.00 78.75 81 HIS A N 1
ATOM 624 C CA . HIS A 1 81 ? 11.202 -2.161 -7.536 1.00 78.75 81 HIS A CA 1
ATOM 625 C C . HIS A 1 81 ? 12.247 -1.699 -6.502 1.00 78.75 81 HIS A C 1
ATOM 627 O O . HIS A 1 81 ? 13.215 -1.031 -6.867 1.00 78.75 81 HIS A O 1
ATOM 633 N N . ASP A 1 82 ? 12.031 -2.018 -5.224 1.00 77.56 82 ASP A N 1
ATOM 634 C CA . ASP A 1 82 ? 12.880 -1.603 -4.093 1.00 77.56 82 ASP A CA 1
ATOM 635 C C . ASP A 1 82 ? 13.059 -0.083 -3.893 1.00 77.56 82 ASP A C 1
ATOM 637 O O . ASP A 1 82 ? 14.005 0.362 -3.242 1.00 77.56 82 ASP A O 1
ATOM 641 N N . PHE A 1 83 ? 12.127 0.744 -4.383 1.00 77.75 83 PHE A N 1
ATOM 642 C CA . PHE A 1 83 ? 12.213 2.206 -4.248 1.00 77.75 83 PHE A CA 1
ATOM 643 C C . PHE A 1 83 ? 12.370 2.706 -2.806 1.00 77.75 83 PHE A C 1
ATOM 645 O O . PHE A 1 83 ? 12.968 3.752 -2.588 1.00 77.75 83 PHE A O 1
ATOM 652 N N . HIS A 1 84 ? 11.882 1.952 -1.818 1.00 72.62 84 HIS A N 1
ATOM 653 C CA . HIS A 1 84 ? 12.000 2.262 -0.391 1.00 72.62 84 HIS A CA 1
ATOM 654 C C . HIS A 1 84 ? 13.453 2.312 0.117 1.00 72.62 84 HIS A C 1
ATOM 656 O O . HIS A 1 84 ? 13.662 2.622 1.283 1.00 72.62 84 HIS A O 1
ATOM 662 N N . ARG A 1 85 ? 14.443 1.995 -0.731 1.00 73.31 85 ARG A N 1
ATOM 663 C CA . ARG A 1 85 ? 15.886 2.052 -0.441 1.00 73.31 85 ARG A CA 1
ATOM 664 C C . ARG A 1 85 ? 16.607 3.208 -1.130 1.00 73.31 85 ARG A C 1
ATOM 666 O O . ARG A 1 85 ? 17.825 3.311 -1.020 1.00 73.31 85 ARG A O 1
ATOM 673 N N . VAL A 1 86 ? 15.889 4.030 -1.891 1.00 72.75 86 VAL A N 1
ATOM 674 C CA . VAL A 1 86 ? 16.482 5.069 -2.735 1.00 72.75 86 VAL A CA 1
ATOM 675 C C . VAL A 1 86 ? 15.871 6.415 -2.380 1.00 72.75 86 VAL A C 1
ATOM 677 O O . VAL A 1 86 ? 14.650 6.553 -2.295 1.00 72.75 86 VAL A O 1
ATOM 680 N N . ASP A 1 87 ? 16.713 7.428 -2.205 1.00 69.56 87 ASP A N 1
ATOM 681 C CA . ASP A 1 87 ? 16.243 8.805 -2.081 1.00 69.56 87 ASP A CA 1
ATOM 682 C C . ASP A 1 87 ? 15.649 9.299 -3.414 1.00 69.56 87 ASP A C 1
ATOM 684 O O . ASP A 1 87 ? 16.169 8.975 -4.485 1.00 69.56 87 ASP A O 1
ATOM 688 N N . PRO A 1 88 ? 14.556 10.083 -3.395 1.00 76.75 88 PRO A N 1
ATOM 689 C CA . PRO A 1 88 ? 13.902 10.677 -2.222 1.00 76.75 88 PRO A CA 1
ATOM 690 C C . PRO A 1 88 ? 12.820 9.792 -1.574 1.00 76.75 88 PRO A C 1
ATOM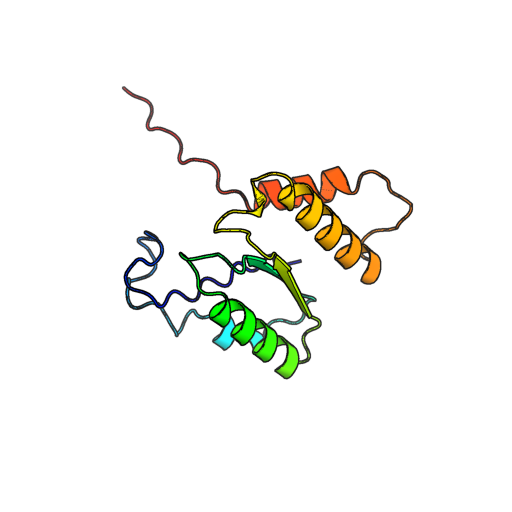 692 O O . PRO A 1 88 ? 12.138 10.222 -0.643 1.00 76.75 88 PRO A O 1
ATOM 695 N N . TYR A 1 89 ? 12.600 8.575 -2.068 1.00 81.81 89 TYR A N 1
ATOM 696 C CA . TYR A 1 89 ? 11.419 7.805 -1.695 1.00 81.81 89 TYR A CA 1
ATOM 697 C C . TYR A 1 89 ? 11.476 7.216 -0.282 1.00 81.81 89 TYR A C 1
ATOM 699 O O . TYR A 1 89 ? 10.420 6.971 0.299 1.00 81.81 89 TYR A O 1
ATOM 707 N N . ILE A 1 90 ? 12.668 7.047 0.302 1.00 78.00 90 ILE A N 1
ATOM 708 C CA . ILE A 1 90 ? 12.822 6.694 1.725 1.00 78.00 90 ILE A CA 1
ATOM 709 C C . ILE A 1 90 ? 12.065 7.702 2.599 1.00 78.00 90 ILE A C 1
ATOM 711 O O . ILE A 1 90 ? 11.238 7.315 3.425 1.00 78.00 90 ILE A O 1
ATOM 715 N N . ALA A 1 91 ? 12.307 8.999 2.386 1.00 76.69 91 ALA A N 1
ATOM 716 C CA . ALA A 1 91 ? 11.660 10.060 3.151 1.00 76.69 91 ALA A CA 1
ATOM 717 C C . ALA A 1 91 ? 10.136 10.027 2.974 1.00 76.69 91 ALA A C 1
ATOM 719 O O . ALA A 1 91 ? 9.402 10.089 3.957 1.00 76.69 91 ALA A O 1
ATOM 720 N N . GLN A 1 92 ? 9.664 9.835 1.739 1.00 82.44 92 GLN A N 1
ATOM 721 C CA . GLN A 1 92 ? 8.235 9.714 1.455 1.00 82.44 92 GLN A CA 1
ATOM 722 C C . GLN A 1 92 ? 7.597 8.521 2.189 1.00 82.44 92 GLN A C 1
ATOM 724 O O . GLN A 1 92 ? 6.549 8.677 2.812 1.00 82.44 92 GLN A O 1
ATOM 729 N N . VAL A 1 93 ? 8.220 7.338 2.153 1.00 83.00 93 VAL A N 1
ATOM 730 C CA . VAL A 1 93 ? 7.711 6.142 2.849 1.00 83.00 93 VAL A CA 1
ATOM 731 C C . VAL A 1 93 ? 7.653 6.370 4.361 1.00 83.00 93 VAL A C 1
ATOM 733 O O . VAL A 1 93 ? 6.647 6.032 4.986 1.00 83.00 93 VAL A O 1
ATOM 736 N N . ARG A 1 94 ? 8.687 6.989 4.948 1.00 80.69 94 ARG A N 1
ATOM 737 C CA . ARG A 1 94 ? 8.719 7.327 6.381 1.00 80.69 94 ARG A CA 1
ATOM 738 C C . ARG A 1 94 ? 7.577 8.263 6.779 1.00 80.69 94 ARG A C 1
ATOM 740 O O . ARG A 1 94 ? 6.913 8.005 7.786 1.00 80.69 94 ARG A O 1
ATOM 747 N N . THR A 1 95 ? 7.327 9.312 5.992 1.00 85.19 95 THR A N 1
ATOM 748 C CA . THR A 1 95 ? 6.211 10.243 6.224 1.00 85.19 95 THR A CA 1
ATOM 749 C C . THR A 1 95 ? 4.879 9.503 6.206 1.00 85.19 95 THR A C 1
ATOM 751 O O . THR A 1 95 ? 4.104 9.599 7.152 1.00 85.19 95 THR A O 1
ATOM 754 N N . GLU A 1 96 ? 4.647 8.676 5.190 1.00 87.25 96 GLU A N 1
ATOM 755 C CA . GLU A 1 96 ? 3.377 7.966 5.028 1.00 87.25 96 GLU A CA 1
ATOM 756 C C . GLU A 1 96 ? 3.109 6.932 6.131 1.00 87.25 96 GLU A C 1
ATOM 758 O O . GLU A 1 96 ? 1.964 6.758 6.557 1.00 87.25 96 GLU A O 1
ATOM 763 N N . ILE A 1 97 ? 4.157 6.260 6.625 1.00 84.00 97 ILE A N 1
ATOM 764 C CA . ILE A 1 97 ? 4.062 5.379 7.796 1.00 84.00 97 ILE A CA 1
ATOM 765 C C . ILE A 1 97 ? 3.694 6.192 9.038 1.00 84.00 97 ILE A C 1
ATOM 767 O O . ILE A 1 97 ? 2.756 5.827 9.747 1.00 84.00 97 ILE A O 1
ATOM 771 N N . THR A 1 98 ? 4.407 7.290 9.289 1.00 82.00 98 THR A N 1
ATOM 772 C CA . THR A 1 98 ? 4.181 8.148 10.462 1.00 82.00 98 THR A CA 1
ATOM 773 C C . THR A 1 98 ? 2.752 8.678 10.486 1.00 82.00 98 THR A C 1
ATOM 775 O O . THR A 1 98 ? 2.031 8.453 11.460 1.00 82.00 98 THR A O 1
ATOM 778 N N . ASP A 1 99 ? 2.300 9.272 9.382 1.00 85.00 99 ASP A N 1
ATOM 779 C CA . ASP A 1 99 ? 0.948 9.819 9.246 1.00 85.00 99 ASP A CA 1
ATOM 780 C C . ASP A 1 99 ? -0.120 8.744 9.469 1.00 85.00 99 ASP A C 1
ATOM 782 O O . ASP A 1 99 ? -1.134 8.974 10.133 1.00 85.00 99 ASP A O 1
ATOM 786 N N . PHE A 1 100 ? 0.108 7.538 8.943 1.00 85.94 100 PHE A N 1
ATOM 787 C CA . PHE A 1 100 ? -0.811 6.423 9.132 1.00 85.94 100 PHE A CA 1
ATOM 788 C C . PHE A 1 100 ? -0.901 5.979 10.595 1.00 85.94 100 PHE A C 1
ATOM 790 O O . PHE A 1 100 ? -1.994 5.656 11.062 1.00 85.94 100 PHE A O 1
ATOM 797 N N . LEU A 1 101 ? 0.216 5.957 11.324 1.00 81.88 101 LEU A N 1
ATOM 798 C CA . LEU A 1 101 ? 0.231 5.590 12.739 1.00 81.88 101 LEU A CA 1
ATOM 799 C C . LEU A 1 101 ? -0.423 6.677 13.611 1.00 81.88 101 LEU A C 1
ATOM 801 O O . LEU A 1 101 ? -1.228 6.334 14.484 1.00 81.88 101 LEU A O 1
ATOM 805 N N . ILE A 1 102 ? -0.149 7.961 13.337 1.00 81.62 102 ILE A N 1
ATOM 806 C CA . ILE A 1 102 ? -0.762 9.109 14.034 1.00 81.62 102 ILE A CA 1
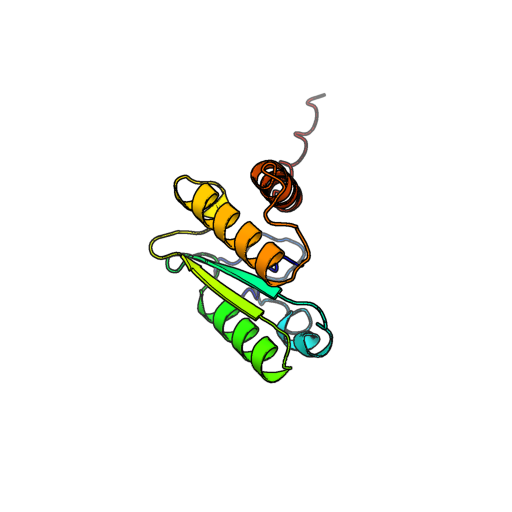ATOM 807 C C . ILE A 1 102 ? -2.277 9.106 13.826 1.00 81.62 102 ILE A C 1
ATOM 809 O O . ILE A 1 102 ? -3.038 9.140 14.791 1.00 81.62 102 ILE A O 1
ATOM 813 N N . ALA A 1 103 ? -2.743 8.966 12.579 1.00 82.19 103 ALA A N 1
ATOM 814 C CA . ALA A 1 103 ? -4.173 8.934 12.256 1.00 82.19 103 ALA A CA 1
ATOM 815 C C . ALA A 1 103 ? -4.931 7.774 12.932 1.00 82.19 103 ALA A C 1
ATOM 817 O O . ALA A 1 103 ? -6.163 7.761 12.969 1.00 82.19 103 ALA A O 1
ATOM 818 N N . ARG A 1 104 ? -4.209 6.775 13.452 1.00 79.56 104 ARG A N 1
ATOM 819 C CA . ARG A 1 104 ? -4.764 5.637 14.194 1.00 79.56 104 ARG A CA 1
ATOM 820 C C . ARG A 1 104 ? -4.613 5.761 15.707 1.00 79.56 104 ARG A C 1
ATOM 822 O O . ARG A 1 104 ? -5.055 4.853 16.406 1.00 79.56 104 ARG A O 1
ATOM 829 N N . GLY A 1 105 ? -4.011 6.842 16.203 1.00 78.75 105 GLY A N 1
ATOM 830 C CA . GLY A 1 105 ? -3.711 7.029 17.622 1.00 78.75 105 GLY A CA 1
ATOM 831 C C . GLY A 1 105 ? -2.732 5.987 18.168 1.00 78.75 105 GLY A C 1
ATOM 832 O O . GLY A 1 105 ? -2.740 5.714 19.364 1.00 78.75 105 GLY A O 1
ATOM 833 N N . LEU A 1 106 ? -1.939 5.355 17.292 1.00 71.62 106 LEU A N 1
ATOM 834 C CA . LEU A 1 106 ? -0.944 4.349 17.683 1.00 71.62 106 LEU A CA 1
ATOM 835 C C . LEU A 1 106 ? 0.382 4.988 18.100 1.00 71.62 106 LEU A C 1
ATOM 837 O O . LEU A 1 106 ? 1.173 4.358 18.794 1.00 71.62 106 LEU A O 1
ATOM 841 N N . VAL A 1 107 ? 0.611 6.228 17.673 1.00 67.25 107 VAL A N 1
ATOM 842 C CA . VAL A 1 107 ? 1.715 7.088 18.099 1.00 67.25 107 VAL A CA 1
ATOM 843 C C . VAL A 1 107 ? 1.169 8.498 18.319 1.00 67.25 107 VAL A C 1
ATOM 845 O O . VAL A 1 107 ? 0.239 8.923 17.635 1.00 67.25 107 VAL A O 1
ATOM 848 N N . ASP A 1 108 ? 1.718 9.183 19.315 1.00 60.50 108 ASP A N 1
ATOM 849 C CA . ASP A 1 108 ? 1.356 10.547 19.705 1.00 60.50 108 ASP A CA 1
ATOM 850 C C . ASP A 1 108 ? 2.185 11.544 18.877 1.00 60.50 108 ASP A C 1
ATOM 852 O O . ASP A 1 108 ? 3.384 11.330 18.695 1.00 60.50 108 ASP A O 1
ATOM 856 N N . ASP A 1 109 ? 1.567 12.620 18.388 1.00 57.59 109 ASP A N 1
ATOM 857 C CA . ASP A 1 109 ? 2.217 13.678 17.596 1.00 57.59 109 ASP A CA 1
ATOM 858 C C . ASP A 1 109 ? 3.258 14.482 18.401 1.00 57.59 109 ASP A C 1
ATOM 860 O O . ASP A 1 109 ? 4.014 15.283 17.847 1.00 57.59 109 ASP A O 1
ATOM 864 N N . ARG A 1 110 ? 3.336 14.233 19.714 1.00 49.59 110 ARG A N 1
ATOM 865 C CA . ARG A 1 110 ? 4.275 14.856 20.655 1.00 49.59 110 ARG A CA 1
ATOM 866 C C . ARG A 1 110 ? 5.654 14.185 20.750 1.00 49.59 110 ARG A C 1
ATOM 868 O O . ARG A 1 110 ? 6.485 14.679 21.513 1.00 49.59 110 ARG A O 1
ATOM 875 N N . TYR A 1 111 ? 5.931 13.100 20.018 1.00 45.06 111 TYR A N 1
ATOM 876 C CA . TYR A 1 111 ? 7.216 12.379 20.098 1.00 45.06 111 TYR A CA 1
ATOM 877 C C . TYR A 1 111 ? 8.072 12.508 18.823 1.00 45.06 111 TYR A C 1
ATOM 879 O O . TYR A 1 111 ? 7.886 11.740 17.892 1.00 45.06 111 TYR A O 1
ATOM 887 N N . PRO A 1 112 ? 9.102 13.375 18.784 1.00 48.09 112 PRO A N 1
ATOM 888 C CA . PRO A 1 112 ? 9.884 13.671 17.572 1.00 48.09 112 PRO A CA 1
ATOM 889 C C . PRO A 1 112 ? 10.723 12.504 17.011 1.00 48.09 112 PRO A C 1
ATOM 891 O O . PRO A 1 112 ? 11.335 12.648 15.955 1.00 48.09 112 PRO A O 1
ATOM 894 N N . ASP A 1 113 ? 10.741 11.341 17.666 1.00 54.78 113 ASP A N 1
ATOM 895 C CA . ASP A 1 113 ? 11.540 10.169 17.278 1.00 54.78 113 ASP A CA 1
ATOM 896 C C . ASP A 1 113 ? 10.839 9.257 16.242 1.00 54.78 113 ASP A C 1
ATOM 898 O O . ASP A 1 113 ? 11.135 8.071 16.094 1.00 54.78 113 ASP A O 1
ATOM 902 N N . HIS A 1 114 ? 9.876 9.806 15.494 1.00 57.94 114 HIS A N 1
ATOM 903 C CA . HIS A 1 114 ? 9.123 9.096 14.452 1.00 57.94 114 HIS A CA 1
ATOM 904 C C . HIS A 1 114 ? 10.014 8.541 13.332 1.00 57.94 114 HIS A C 1
ATOM 906 O O . HIS A 1 114 ? 9.701 7.500 12.751 1.00 57.94 114 HIS A O 1
ATOM 912 N N . ALA A 1 115 ? 11.149 9.199 13.070 1.00 58.62 115 ALA A N 1
ATOM 913 C CA . ALA A 1 115 ? 12.173 8.693 12.166 1.00 58.62 115 ALA A CA 1
ATOM 914 C C . ALA A 1 115 ? 12.735 7.353 12.661 1.00 58.62 115 ALA A C 1
ATOM 916 O O . ALA A 1 115 ? 12.795 6.418 11.876 1.00 58.62 115 ALA A O 1
ATOM 917 N N . ALA A 1 116 ? 13.030 7.211 13.959 1.00 60.84 116 ALA A N 1
ATOM 918 C CA . ALA A 1 116 ? 13.557 5.973 14.528 1.00 60.84 116 ALA A CA 1
ATOM 919 C C . ALA A 1 116 ? 12.543 4.817 14.483 1.00 60.84 116 ALA A C 1
ATOM 921 O O . ALA A 1 116 ? 12.918 3.680 14.208 1.00 60.84 116 ALA A O 1
ATOM 922 N N . ALA A 1 117 ? 11.250 5.089 14.695 1.00 60.22 117 ALA A N 1
ATOM 923 C CA . ALA A 1 117 ? 10.202 4.070 14.567 1.00 60.22 117 ALA A CA 1
ATOM 924 C C . ALA A 1 117 ? 9.999 3.627 13.107 1.00 60.22 117 ALA A C 1
ATOM 926 O O . ALA A 1 117 ? 9.865 2.433 12.829 1.00 60.22 117 ALA A O 1
ATOM 927 N N . ALA A 1 118 ? 10.004 4.576 12.166 1.00 61.09 118 ALA A N 1
ATOM 928 C CA . ALA A 1 118 ? 9.965 4.267 10.741 1.00 61.09 118 ALA A CA 1
ATOM 929 C C . ALA A 1 118 ? 11.242 3.537 10.284 1.00 61.09 118 ALA A C 1
ATOM 931 O O . ALA A 1 118 ? 11.160 2.639 9.450 1.00 61.09 118 ALA A O 1
ATOM 932 N N . ASP A 1 119 ? 12.394 3.863 10.869 1.00 64.50 119 ASP A N 1
ATOM 933 C CA . ASP A 1 119 ? 13.685 3.224 10.601 1.00 64.50 119 ASP A CA 1
ATOM 934 C C . ASP A 1 119 ? 13.758 1.806 11.138 1.00 64.50 119 ASP A C 1
ATOM 936 O O . ASP A 1 119 ? 14.188 0.914 10.412 1.00 64.50 119 ASP A O 1
ATOM 940 N N . ALA A 1 120 ? 13.281 1.569 12.360 1.00 62.44 120 ALA A N 1
ATOM 941 C CA . ALA A 1 120 ? 13.158 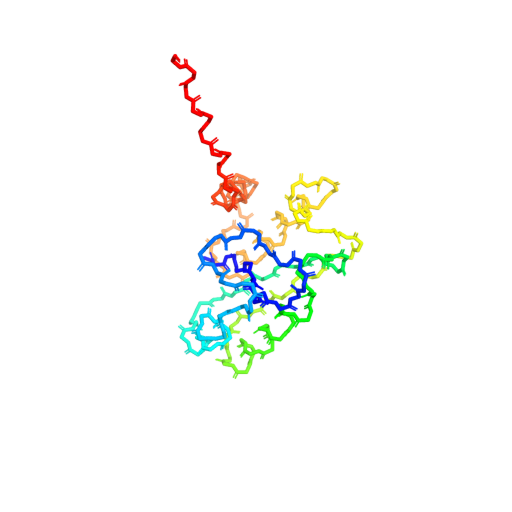0.228 12.918 1.00 62.44 120 ALA A CA 1
ATOM 942 C C . ALA A 1 120 ? 12.247 -0.644 12.043 1.00 62.44 120 ALA A C 1
ATOM 944 O O . ALA A 1 120 ? 12.607 -1.769 11.701 1.00 62.44 120 ALA A O 1
ATOM 945 N N . LEU A 1 121 ? 11.111 -0.094 11.596 1.00 63.16 121 LEU A N 1
ATOM 946 C CA . LEU A 1 121 ? 10.216 -0.790 10.675 1.00 63.16 121 LEU A CA 1
ATOM 947 C C . LEU A 1 121 ? 10.900 -1.085 9.337 1.00 63.16 121 LEU A C 1
ATOM 949 O O . LEU A 1 121 ? 10.859 -2.225 8.894 1.00 63.16 121 LEU A O 1
ATOM 953 N N . LEU A 1 122 ? 11.554 -0.105 8.705 1.00 60.59 122 LEU A N 1
ATOM 954 C CA . LEU A 1 122 ? 12.288 -0.303 7.447 1.00 60.59 122 LEU A CA 1
ATOM 955 C C . LEU A 1 122 ? 13.432 -1.322 7.590 1.00 60.59 122 LEU A C 1
ATOM 957 O O . LEU A 1 122 ? 13.668 -2.105 6.666 1.00 60.59 122 LEU A O 1
ATOM 961 N N . ALA A 1 123 ? 14.107 -1.353 8.740 1.00 62.38 123 ALA A N 1
ATOM 962 C CA . ALA A 1 123 ? 15.154 -2.322 9.044 1.00 62.38 123 ALA A CA 1
ATOM 963 C C . ALA A 1 123 ? 14.604 -3.754 9.159 1.00 62.38 123 ALA A C 1
ATOM 965 O O . ALA A 1 123 ? 15.215 -4.673 8.620 1.00 62.38 123 ALA A O 1
ATOM 966 N N . GLU A 1 124 ? 13.433 -3.952 9.775 1.00 57.66 124 GLU A N 1
ATOM 967 C CA . GLU A 1 124 ? 12.789 -5.272 9.892 1.00 57.66 124 GLU A CA 1
ATOM 968 C C . GLU A 1 124 ? 12.317 -5.846 8.544 1.00 57.66 124 GLU A C 1
ATOM 970 O O . GLU A 1 124 ? 12.313 -7.064 8.361 1.00 57.66 124 GLU A O 1
ATOM 975 N N . VAL A 1 125 ? 11.931 -4.996 7.583 1.00 49.41 125 VAL A N 1
ATOM 976 C CA . VAL A 1 125 ? 11.497 -5.443 6.239 1.00 49.41 125 VAL A CA 1
ATOM 977 C C . VAL A 1 125 ? 12.649 -5.569 5.241 1.00 49.41 125 VAL A C 1
ATOM 979 O O . VAL A 1 125 ? 12.438 -6.035 4.118 1.00 49.41 125 VAL A O 1
ATOM 982 N N . THR A 1 126 ? 13.866 -5.180 5.628 1.00 48.50 126 THR A N 1
ATOM 983 C CA . THR A 1 126 ? 15.064 -5.357 4.807 1.00 48.50 126 THR A CA 1
ATOM 984 C C . THR A 1 126 ? 15.670 -6.728 5.115 1.00 48.50 126 THR A C 1
ATOM 986 O O . THR A 1 126 ? 16.243 -6.899 6.189 1.00 48.50 126 THR A O 1
ATOM 989 N N . PRO A 1 127 ? 15.575 -7.732 4.219 1.00 47.12 127 PRO A N 1
ATOM 990 C CA . PRO A 1 127 ? 16.293 -8.983 4.428 1.00 47.12 127 PRO A CA 1
ATOM 991 C C . PRO A 1 127 ? 17.790 -8.686 4.567 1.00 47.12 127 PRO A C 1
ATOM 993 O O . PRO A 1 127 ? 18.370 -8.014 3.710 1.00 47.12 127 PRO A O 1
ATOM 996 N N . GLN A 1 128 ? 18.396 -9.180 5.652 1.00 45.72 128 GLN A N 1
ATOM 997 C CA . GLN A 1 128 ? 19.849 -9.212 5.804 1.00 45.72 128 GLN A CA 1
ATOM 998 C C . GLN A 1 128 ? 20.447 -9.897 4.563 1.00 45.72 128 GLN A C 1
ATOM 1000 O O . GLN A 1 128 ? 19.866 -10.882 4.082 1.00 45.72 128 GLN A O 1
ATOM 1005 N N . PRO A 1 129 ? 21.562 -9.389 4.006 1.00 44.78 129 PRO A N 1
ATOM 1006 C CA . PRO A 1 129 ? 22.279 -10.136 2.983 1.00 44.78 129 PRO A CA 1
ATOM 1007 C C . PRO A 1 129 ? 22.584 -11.537 3.538 1.00 44.78 129 PRO A C 1
ATOM 1009 O O . PRO A 1 129 ? 22.861 -11.659 4.732 1.00 44.78 129 PRO A O 1
ATOM 1012 N N . PRO A 1 130 ? 22.475 -12.598 2.721 1.00 43.81 130 PRO A N 1
ATOM 1013 C CA . PRO A 1 130 ? 22.845 -13.929 3.178 1.00 43.81 130 PRO A CA 1
ATOM 1014 C C . PRO A 1 130 ? 24.290 -13.881 3.674 1.00 43.81 130 PRO A C 1
ATOM 1016 O O . PRO A 1 130 ? 25.140 -13.326 2.976 1.00 43.81 130 PRO A O 1
ATOM 1019 N N . ASP A 1 131 ? 24.542 -14.438 4.862 1.00 55.78 131 ASP A N 1
ATOM 1020 C CA . ASP A 1 131 ? 25.895 -14.583 5.393 1.00 55.78 131 ASP A CA 1
ATOM 1021 C C . ASP A 1 131 ? 26.774 -15.199 4.302 1.00 55.78 131 ASP A C 1
ATOM 1023 O O . ASP A 1 131 ? 26.486 -16.292 3.797 1.00 55.78 131 ASP A O 1
ATOM 1027 N N . GLU A 1 132 ? 27.816 -14.476 3.887 1.00 43.06 132 GLU A N 1
ATOM 1028 C CA . GLU A 1 132 ? 28.804 -15.043 2.980 1.00 43.06 132 GLU A CA 1
ATOM 1029 C C . GLU A 1 132 ? 29.376 -16.298 3.652 1.00 43.06 132 GLU A C 1
ATOM 1031 O O . GLU A 1 132 ? 29.768 -16.243 4.825 1.00 43.06 132 GLU A O 1
ATOM 1036 N N . PRO A 1 133 ? 29.413 -17.452 2.959 1.00 50.22 133 PRO A N 1
ATOM 1037 C CA . PRO A 1 133 ? 30.014 -18.640 3.531 1.00 50.22 133 PRO A CA 1
ATOM 1038 C C . PRO A 1 133 ? 31.465 -18.306 3.856 1.00 50.22 133 PRO A C 1
ATOM 1040 O O . PRO A 1 133 ? 32.234 -17.928 2.971 1.00 50.22 133 PRO A O 1
ATOM 1043 N N . SER A 1 134 ? 31.818 -18.420 5.139 1.00 50.09 134 SER A N 1
ATOM 1044 C CA . SER A 1 134 ? 33.192 -18.248 5.596 1.00 50.09 134 SER A CA 1
ATOM 1045 C C . SER A 1 134 ? 34.089 -19.150 4.759 1.00 50.09 134 SER A C 1
ATOM 1047 O O . SER A 1 134 ? 33.983 -20.377 4.829 1.00 50.09 134 SER A O 1
ATOM 1049 N N . ALA A 1 135 ? 34.932 -18.531 3.932 1.00 52.59 135 ALA A N 1
ATOM 1050 C CA . ALA A 1 135 ? 35.949 -19.235 3.178 1.00 52.59 135 ALA A CA 1
ATOM 1051 C C . ALA A 1 135 ? 36.856 -19.947 4.190 1.00 52.59 135 ALA A C 1
ATOM 1053 O O . ALA A 1 135 ? 37.540 -19.299 4.985 1.00 52.59 135 ALA A O 1
ATOM 1054 N N . THR A 1 136 ? 36.777 -21.275 4.196 1.00 62.19 136 THR A N 1
ATOM 1055 C CA . THR A 1 136 ? 37.692 -22.177 4.902 1.00 62.19 136 THR A CA 1
ATOM 1056 C C . THR A 1 136 ? 38.618 -22.823 3.892 1.00 62.19 136 THR A C 1
ATOM 1058 O O . THR A 1 136 ? 38.156 -23.083 2.756 1.00 62.19 136 THR A O 1
#

pLDDT: mean 70.16, std 18.06, range [33.25, 93.88]

Foldseek 3Di:
DDADPQCQQDDPQEDPPVVAPNNGDPVPGVLVVLLVDQAEEEYEDEPAEPHGHPVRVVSSQVSNVVSVHHYDYHYHYPAYPPSCVDPPVVVVQLVSVLVVCCVVVVDPPPDPCSVVVSVVVVVVPDDDDPPDPPDD

Sequence (136 aa):
MILISAVTDIGPGGYRNSLVPQRGRADLSPQSFAHLIRIPVLAFHAEGDTTVPIQHIRKFHKTLLAEKTPTRLVQVPVARHDFHRVDPYIAQVRTEITDFLIARGLVDDRYPDHAAAADALLAEVTPQPPDEPSAT

Secondary structure (DSSP, 8-state):
----------STT----TTS-TT--GGG-GGGGGGG--S-EEEEEETT-SSS-HHHHHHHHHHHHHTT--EEEEEESS--TTGGGSTTHHHHHHHHHHHHHHTTTSS-TT-TTHHHHHHHHHHHTSPPPPPPP---